Protein AF-A0A4V3LUD6-F1 (afdb_monomer)

Foldseek 3Di:
DVLVVAQEDEDADEAEDPVVPPVVSVCCVVVVVVVLVVVQVVQVVVCVVVVDPHRRYYDHPHYDHADPCVVVLVVCVVPDPDDPDDDHRDDD

Secondary structure (DSSP, 8-state):
-GGGS-SEEEEEEEE--TT--HHHHHHHHHHHHHHHHHHHHHHHHHHHHHT-----EEEEEEEEE--SSHHHHHHHHHH----SS---S---

Sequence (92 aa):
ATYEQVDYISLHMYFENYEKNTAEYLALPAKLDRYIGTVAGIIDYVKAKTRSKRNVKISFDEWNVWYHQRKQDAERMRSWDWPEAPRLLEDI

Solvent-accessible surface area (backbone atoms only — not comparable to full-atom values): 5929 Å² total; per-residue (Å²): 115,73,78,81,77,51,60,62,44,82,42,75,55,73,43,66,61,91,83,70,47,63,73,61,50,73,47,46,62,64,55,49,52,54,49,54,52,52,54,51,53,50,51,53,52,51,31,62,74,69,67,53,88,71,76,67,43,79,37,79,81,45,71,48,76,64,57,88,45,58,68,61,50,55,52,48,69,74,71,54,89,72,67,88,87,66,95,67,94,72,73,129

Nearest PDB structures (foldseek):
  2c7f-assembly4_D  TM=9.201E-01  e=3.065E-07  Acetivibrio thermocellus
  2c7f-assembly3_C  TM=9.192E-01  e=3.751E-07  Acetivibrio thermocellus
  2c7f-assembly5_E  TM=9.194E-01  e=4.589E-07  Acetivibrio thermocellus
  6sxv-assembly2_B  TM=9.051E-01  e=5.250E-07  Geobacillus stearothermophilus
  2c8n-assembly4_D  TM=9.142E-01  e=1.100E-06  Acetivibrio thermocellus

Mean predicted aligned error: 5.78 Å

Structure (mmCIF, N/CA/C/O backbone):
data_AF-A0A4V3LUD6-F1
#
_entry.id   AF-A0A4V3LUD6-F1
#
loop_
_atom_site.group_PDB
_atom_site.id
_atom_site.type_symbol
_atom_site.label_atom_id
_atom_site.label_alt_id
_atom_site.label_comp_id
_atom_site.label_asym_id
_atom_site.label_entity_id
_atom_site.label_seq_id
_atom_site.pdbx_PDB_ins_code
_atom_site.Cartn_x
_atom_site.Cartn_y
_atom_site.Cartn_z
_atom_site.occupancy
_atom_site.B_iso_or_equiv
_atom_site.auth_seq_id
_atom_site.auth_comp_id
_atom_site.auth_asym_id
_atom_site.auth_atom_id
_atom_site.pdbx_PDB_model_num
ATOM 1 N N . ALA A 1 1 ? -21.549 -7.131 10.805 1.00 72.44 1 ALA A N 1
ATOM 2 C CA . ALA A 1 1 ? -20.898 -6.167 9.893 1.00 72.44 1 ALA A CA 1
ATOM 3 C C . ALA A 1 1 ? -19.477 -6.649 9.620 1.00 72.44 1 ALA A C 1
ATOM 5 O O . ALA A 1 1 ? -18.834 -7.082 10.567 1.00 72.44 1 ALA A O 1
ATOM 6 N N . THR A 1 2 ? -19.003 -6.602 8.370 1.00 87.06 2 THR A N 1
ATOM 7 C CA . THR A 1 2 ? -17.724 -7.198 7.917 1.00 87.06 2 THR A CA 1
ATOM 8 C C . THR A 1 2 ? -16.504 -6.761 8.735 1.00 87.06 2 THR A C 1
ATOM 10 O O . THR A 1 2 ? -15.649 -7.585 9.024 1.00 87.06 2 THR A O 1
ATOM 13 N N . TYR A 1 3 ? -16.459 -5.501 9.186 1.00 91.75 3 TYR A N 1
ATOM 14 C CA . TYR A 1 3 ? -15.359 -4.958 10.001 1.00 91.75 3 TYR A CA 1
ATOM 15 C C . TYR A 1 3 ? -15.095 -5.756 11.294 1.00 91.75 3 TYR A C 1
ATOM 17 O O . TYR A 1 3 ? -13.965 -5.830 11.755 1.00 91.75 3 TYR A O 1
ATOM 25 N N . GLU A 1 4 ? -16.122 -6.391 11.870 1.00 94.25 4 GLU A N 1
ATOM 26 C CA . GLU A 1 4 ? -15.985 -7.194 13.096 1.00 94.25 4 GLU A CA 1
ATOM 27 C C . GLU A 1 4 ? -15.472 -8.618 12.847 1.00 94.25 4 GLU A C 1
ATOM 29 O O . GLU A 1 4 ? -15.213 -9.348 13.802 1.00 94.25 4 GLU A O 1
ATOM 34 N N . GLN A 1 5 ? -15.368 -9.033 11.584 1.00 95.81 5 GLN A N 1
ATOM 35 C CA . GLN A 1 5 ? -15.054 -10.406 11.180 1.00 95.81 5 GLN A CA 1
ATOM 36 C C . GLN A 1 5 ? -13.657 -10.548 10.570 1.00 95.81 5 GLN A C 1
ATOM 38 O O . GLN A 1 5 ? -13.258 -11.660 10.241 1.00 95.81 5 GLN A O 1
ATOM 43 N N . VAL A 1 6 ? -12.924 -9.445 10.408 1.00 95.94 6 VAL A N 1
ATOM 44 C CA . VAL A 1 6 ? -11.614 -9.420 9.749 1.00 95.94 6 VAL A CA 1
ATOM 45 C C . VAL A 1 6 ? -10.583 -8.709 10.618 1.00 95.94 6 VAL A C 1
ATOM 47 O O . VAL A 1 6 ? -10.924 -7.848 11.429 1.00 95.94 6 VAL A O 1
ATOM 50 N N . ASP A 1 7 ? -9.315 -9.056 10.419 1.00 96.56 7 ASP A N 1
ATOM 51 C CA . ASP A 1 7 ? -8.176 -8.444 11.114 1.00 96.56 7 ASP A CA 1
ATOM 52 C C . ASP A 1 7 ? -7.308 -7.591 10.183 1.00 96.56 7 ASP A C 1
ATOM 54 O O . ASP A 1 7 ? -6.661 -6.641 10.632 1.00 96.56 7 ASP A O 1
ATOM 58 N N . TYR A 1 8 ? -7.334 -7.891 8.881 1.00 97.31 8 TYR A N 1
ATOM 59 C CA . TYR A 1 8 ? -6.496 -7.250 7.875 1.00 97.31 8 TYR A CA 1
ATOM 60 C C . TYR A 1 8 ? -7.273 -6.939 6.594 1.00 97.31 8 TYR A C 1
ATOM 62 O O . TYR A 1 8 ? -8.226 -7.635 6.245 1.00 97.31 8 TYR A O 1
ATOM 70 N N . ILE A 1 9 ? -6.826 -5.904 5.888 1.00 96.12 9 ILE A N 1
ATOM 71 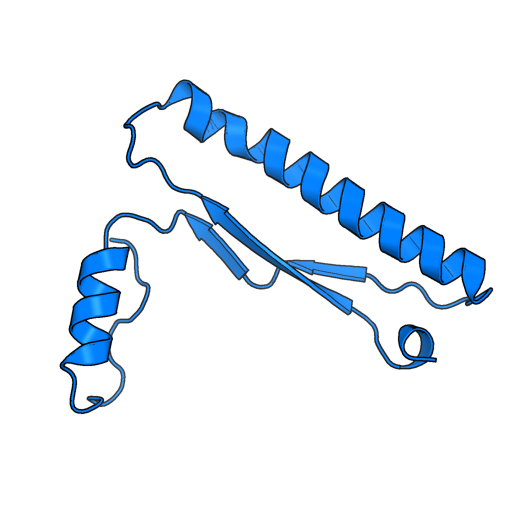C CA . ILE A 1 9 ? -7.184 -5.600 4.501 1.00 96.12 9 ILE A CA 1
ATOM 72 C C . ILE A 1 9 ? -5.921 -5.751 3.659 1.00 96.12 9 ILE A C 1
ATOM 74 O O . ILE A 1 9 ? -4.890 -5.185 4.026 1.00 96.12 9 ILE A O 1
ATOM 78 N N . SER A 1 10 ? -5.997 -6.498 2.557 1.00 97.00 10 SER A N 1
ATOM 79 C CA . SER A 1 10 ? -4.869 -6.642 1.640 1.00 97.00 10 SER A CA 1
ATOM 80 C C . SER A 1 10 ? -4.653 -5.374 0.809 1.00 97.00 10 SER A C 1
ATOM 82 O O . SER A 1 10 ? -5.594 -4.645 0.476 1.00 97.00 10 SER A O 1
ATOM 84 N N . LEU A 1 11 ? -3.396 -5.090 0.493 1.00 96.62 11 LEU A N 1
ATOM 85 C CA . LEU A 1 11 ? -2.965 -4.004 -0.379 1.00 96.62 11 LEU A CA 1
ATOM 86 C C . LEU A 1 11 ? -2.010 -4.599 -1.406 1.00 96.62 11 LEU A C 1
ATOM 88 O O . LEU A 1 11 ? -1.148 -5.388 -1.047 1.00 96.62 11 LEU A O 1
ATOM 92 N N . HIS A 1 12 ? -2.215 -4.289 -2.682 1.00 95.50 12 HIS A N 1
ATOM 93 C CA . HIS A 1 12 ? -1.451 -4.881 -3.776 1.00 95.50 12 HIS A CA 1
ATOM 94 C C . HIS A 1 12 ? -0.942 -3.749 -4.675 1.00 95.50 12 HIS A C 1
ATOM 96 O O . HIS A 1 12 ? -1.733 -2.914 -5.124 1.00 95.50 12 HIS A O 1
ATOM 102 N N . MET A 1 13 ? 0.365 -3.678 -4.932 1.00 92.12 13 MET A N 1
ATOM 103 C CA . MET A 1 13 ? 0.940 -2.644 -5.799 1.00 92.12 13 MET A CA 1
ATOM 104 C C . MET A 1 13 ? 2.249 -3.104 -6.439 1.00 92.12 13 MET A C 1
ATOM 106 O O . MET A 1 13 ? 3.190 -3.487 -5.750 1.00 92.12 13 MET A O 1
ATOM 110 N N . TYR A 1 14 ? 2.326 -2.974 -7.763 1.00 90.69 14 TYR A N 1
ATOM 111 C CA . TYR A 1 14 ? 3.521 -3.279 -8.544 1.00 90.69 14 TYR A CA 1
ATOM 112 C C . TYR A 1 14 ? 4.086 -2.023 -9.207 1.00 90.69 14 TYR A C 1
ATOM 114 O O . TYR A 1 14 ? 3.337 -1.124 -9.599 1.00 90.69 14 TYR A O 1
ATOM 122 N N . PHE A 1 15 ? 5.409 -1.974 -9.332 1.00 90.94 15 PHE A N 1
ATOM 123 C CA . PHE A 1 15 ? 6.139 -0.886 -9.977 1.00 90.94 15 PHE A CA 1
ATOM 124 C C . PHE A 1 15 ? 6.664 -1.323 -11.348 1.00 90.94 15 PHE A C 1
ATOM 126 O O . PHE A 1 15 ? 7.128 -2.452 -11.515 1.00 90.94 15 PHE A O 1
ATOM 133 N N . GLU A 1 16 ? 6.622 -0.416 -12.323 1.00 91.00 16 GLU A N 1
ATOM 134 C CA . GLU A 1 16 ? 7.060 -0.664 -13.699 1.00 91.00 16 GLU A CA 1
ATOM 135 C C . GLU A 1 16 ? 7.791 0.551 -14.283 1.00 91.00 16 GLU A C 1
ATOM 137 O O . GLU A 1 16 ? 7.555 1.683 -13.861 1.00 91.00 16 GLU A O 1
ATOM 142 N N . ASN A 1 17 ? 8.692 0.318 -15.245 1.00 92.56 17 ASN A N 1
ATOM 143 C CA . ASN A 1 17 ? 9.458 1.376 -15.917 1.00 92.56 17 ASN A CA 1
ATOM 144 C C . ASN A 1 17 ? 9.601 1.130 -17.430 1.00 92.56 17 ASN A C 1
ATOM 146 O O . ASN A 1 17 ? 10.703 1.143 -17.985 1.00 92.56 17 A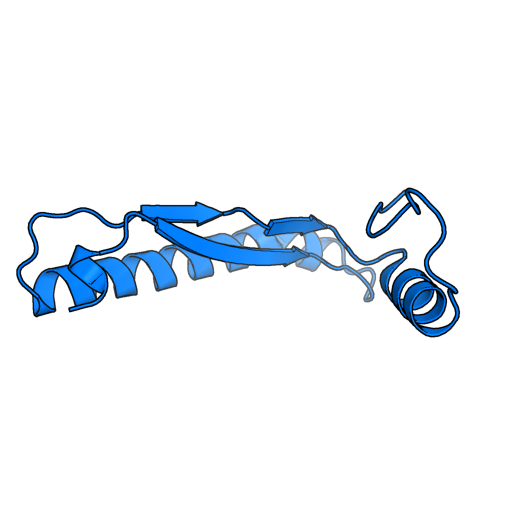SN A O 1
ATOM 150 N N . TYR A 1 18 ? 8.486 0.888 -18.125 1.00 87.19 18 TYR A N 1
ATOM 151 C CA . TYR A 1 18 ? 8.497 0.705 -19.584 1.00 87.19 18 TYR A CA 1
ATOM 152 C C . TYR A 1 18 ? 8.980 1.950 -20.344 1.00 87.19 18 TYR A C 1
ATOM 154 O O . TYR A 1 18 ? 9.586 1.827 -21.408 1.00 87.19 18 TYR A O 1
ATOM 162 N N . GLU A 1 19 ? 8.755 3.135 -19.776 1.00 90.31 19 GLU A N 1
ATOM 163 C CA . GLU A 1 19 ? 9.125 4.429 -20.360 1.00 90.31 19 GLU A CA 1
ATOM 164 C C . GLU A 1 19 ? 10.614 4.769 -20.197 1.00 90.31 19 GLU A C 1
ATOM 166 O O . GLU A 1 19 ? 11.097 5.730 -20.793 1.00 90.31 19 GLU A O 1
ATOM 171 N N . LYS A 1 20 ? 11.363 3.970 -19.420 1.00 90.38 20 LYS A N 1
ATOM 172 C CA . LYS A 1 20 ? 12.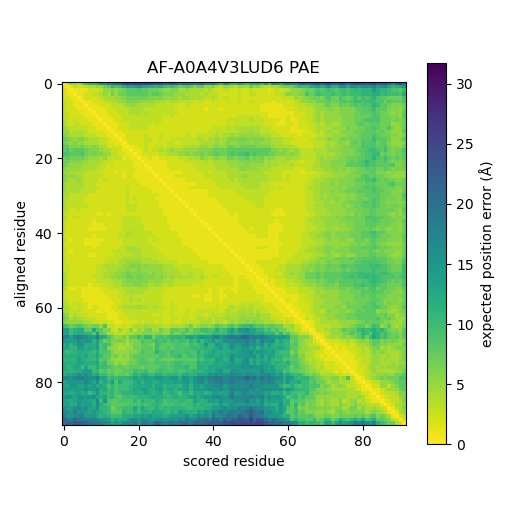784 4.195 -19.097 1.00 90.38 20 LYS A CA 1
ATOM 173 C C . LYS A 1 20 ? 13.039 5.567 -18.455 1.00 90.38 20 LYS A C 1
ATOM 175 O O . LYS A 1 20 ? 14.110 6.150 -18.620 1.00 90.38 20 LYS A O 1
ATOM 180 N N . ASN A 1 21 ? 12.072 6.058 -17.682 1.00 95.25 21 ASN A N 1
ATOM 181 C CA . ASN A 1 21 ? 12.162 7.307 -16.939 1.00 95.25 21 ASN A CA 1
ATOM 182 C C . ASN A 1 21 ? 12.574 7.030 -15.487 1.00 95.25 21 ASN A C 1
ATOM 184 O O . ASN A 1 21 ? 11.746 6.840 -14.598 1.00 95.25 21 ASN A O 1
ATOM 188 N N . THR A 1 22 ? 13.883 7.010 -15.234 1.00 94.75 22 THR A N 1
ATOM 189 C CA . THR A 1 22 ? 14.435 6.698 -13.906 1.00 94.75 22 THR A CA 1
ATOM 190 C C . THR A 1 22 ? 13.972 7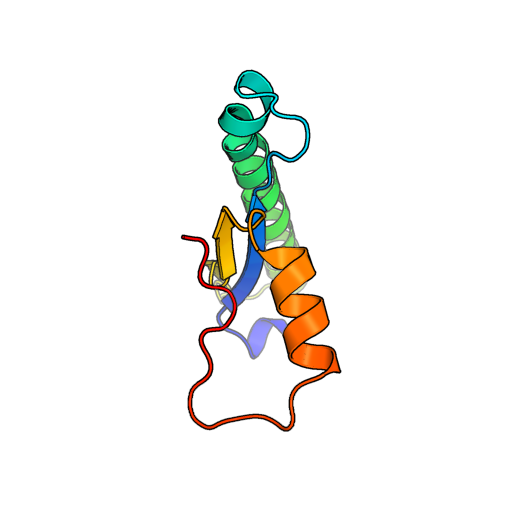.669 -12.820 1.00 94.75 22 THR A C 1
ATOM 192 O O . THR A 1 22 ? 13.732 7.244 -11.693 1.00 94.75 22 THR A O 1
ATOM 195 N N . ALA A 1 23 ? 13.830 8.960 -13.136 1.00 96.50 23 ALA A N 1
ATOM 196 C CA . ALA A 1 23 ? 13.434 9.961 -12.147 1.00 96.50 23 ALA A CA 1
ATOM 197 C C . ALA A 1 23 ? 12.006 9.716 -11.642 1.00 96.50 23 ALA A C 1
ATOM 199 O O . ALA A 1 23 ? 11.756 9.752 -10.439 1.00 96.50 23 ALA A O 1
ATOM 200 N N . GLU A 1 24 ? 11.084 9.414 -12.554 1.00 94.44 24 GLU A N 1
ATOM 201 C CA . GLU A 1 24 ? 9.704 9.083 -12.203 1.00 94.44 24 GLU A CA 1
ATOM 202 C C . GLU A 1 24 ? 9.598 7.726 -11.509 1.00 94.44 24 GLU A C 1
ATOM 204 O O . GLU A 1 24 ? 8.932 7.611 -10.480 1.00 94.44 24 GLU A O 1
ATOM 209 N N . TYR A 1 25 ? 10.312 6.718 -12.011 1.00 93.94 25 TYR A N 1
ATOM 210 C CA . TYR A 1 25 ? 10.337 5.388 -11.411 1.00 93.94 25 TYR A CA 1
ATOM 211 C C . TYR A 1 25 ? 10.789 5.423 -9.943 1.00 93.94 25 TYR A C 1
ATOM 213 O O . TYR A 1 25 ? 10.139 4.846 -9.071 1.00 93.94 25 TYR A O 1
ATOM 221 N N . LEU A 1 26 ? 11.849 6.178 -9.640 1.00 94.94 26 LEU A N 1
ATOM 222 C CA . LEU A 1 26 ? 12.333 6.359 -8.269 1.00 94.94 26 LEU A CA 1
ATOM 223 C C . LEU A 1 26 ? 11.413 7.242 -7.407 1.00 94.94 26 LEU A C 1
ATOM 225 O O . LEU A 1 26 ? 11.541 7.231 -6.184 1.00 94.94 26 LEU A O 1
ATOM 229 N N . ALA A 1 27 ? 10.467 7.971 -8.009 1.00 96.12 27 ALA A N 1
ATOM 230 C CA . ALA A 1 27 ? 9.448 8.744 -7.298 1.00 96.12 27 ALA A CA 1
ATOM 231 C C . ALA A 1 27 ? 8.182 7.928 -6.959 1.00 96.12 27 ALA A C 1
ATOM 233 O O . ALA A 1 27 ? 7.358 8.377 -6.155 1.00 96.12 27 ALA A O 1
ATOM 234 N N . LEU A 1 28 ? 8.020 6.717 -7.509 1.00 94.38 28 LEU A N 1
ATOM 235 C CA . LEU A 1 28 ? 6.867 5.848 -7.245 1.00 94.38 28 LEU A CA 1
ATOM 236 C C . LEU A 1 28 ? 6.629 5.499 -5.758 1.00 94.38 28 LEU A C 1
ATOM 238 O O . LEU A 1 28 ? 5.457 5.368 -5.387 1.00 94.38 28 LEU A O 1
ATOM 242 N N . PRO A 1 29 ? 7.636 5.423 -4.864 1.00 94.44 29 PRO A N 1
ATOM 243 C CA . PRO A 1 29 ? 7.389 5.262 -3.430 1.00 94.44 29 PRO A CA 1
ATOM 244 C C . PRO A 1 29 ? 6.498 6.359 -2.826 1.00 94.44 29 PRO A C 1
ATOM 246 O O . PRO A 1 29 ? 5.685 6.074 -1.952 1.00 94.44 29 PRO A O 1
ATOM 249 N N . ALA A 1 30 ? 6.549 7.595 -3.338 1.00 97.00 30 ALA A N 1
ATOM 250 C CA . ALA A 1 30 ? 5.654 8.664 -2.883 1.00 97.00 30 ALA A CA 1
ATOM 251 C C . ALA A 1 30 ? 4.186 8.416 -3.282 1.00 97.00 30 ALA A C 1
ATOM 253 O O . ALA A 1 30 ? 3.261 8.897 -2.627 1.00 97.00 30 ALA A O 1
ATOM 254 N N . LYS A 1 31 ? 3.946 7.668 -4.367 1.00 95.50 31 LYS A N 1
ATOM 255 C CA . LYS A 1 31 ? 2.604 7.208 -4.753 1.00 95.50 31 LYS A CA 1
ATOM 256 C C . LYS A 1 31 ? 2.125 6.090 -3.824 1.00 95.50 31 LYS A C 1
ATOM 258 O O . LYS A 1 31 ? 0.962 6.118 -3.429 1.00 95.50 31 LYS A O 1
ATOM 263 N N . LEU A 1 32 ? 3.009 5.157 -3.460 1.00 95.44 32 LEU A N 1
ATOM 264 C CA . LEU A 1 32 ? 2.712 4.097 -2.492 1.00 95.44 32 LEU A CA 1
ATOM 265 C C . LEU A 1 32 ? 2.343 4.672 -1.115 1.00 95.44 32 LEU A C 1
ATOM 267 O O . LEU A 1 32 ? 1.339 4.263 -0.543 1.00 95.44 32 LEU A O 1
ATOM 271 N N . ASP A 1 33 ? 3.093 5.657 -0.617 1.00 97.19 33 ASP A N 1
ATOM 272 C CA . ASP A 1 33 ? 2.809 6.324 0.663 1.00 97.19 33 ASP A CA 1
ATOM 273 C C . ASP A 1 33 ? 1.388 6.917 0.704 1.00 97.19 33 ASP A C 1
ATOM 275 O O . ASP A 1 33 ? 0.586 6.600 1.587 1.00 97.19 33 ASP A O 1
ATOM 279 N N . ARG A 1 34 ? 1.010 7.672 -0.338 1.00 97.69 34 ARG A N 1
ATOM 280 C CA . ARG A 1 34 ? -0.358 8.201 -0.483 1.00 97.69 34 ARG A CA 1
ATOM 281 C C . ARG A 1 34 ? -1.413 7.098 -0.557 1.00 97.69 34 ARG A C 1
ATOM 283 O O . ARG A 1 34 ? -2.526 7.284 -0.062 1.00 97.69 34 ARG A O 1
ATOM 290 N N . TYR A 1 35 ? -1.092 5.966 -1.177 1.00 96.62 35 TYR A N 1
ATOM 291 C CA . TYR A 1 35 ? -2.014 4.842 -1.292 1.00 96.62 35 TYR A CA 1
ATOM 292 C C . TYR A 1 35 ? -2.260 4.173 0.067 1.00 96.62 35 TYR A C 1
ATOM 294 O O . TYR A 1 35 ? -3.418 4.025 0.464 1.00 96.62 35 TYR A O 1
ATOM 302 N N . ILE A 1 36 ? -1.198 3.883 0.825 1.00 97.56 36 ILE A N 1
ATOM 303 C CA . ILE A 1 36 ? -1.288 3.361 2.197 1.00 97.56 36 ILE A CA 1
ATOM 304 C C . ILE A 1 36 ? -2.091 4.324 3.079 1.00 97.56 36 ILE A C 1
ATOM 306 O O . ILE A 1 36 ? -3.021 3.895 3.762 1.00 97.56 36 ILE A O 1
ATOM 310 N N . GLY A 1 37 ? -1.793 5.628 3.018 1.00 98.31 37 GLY A N 1
ATOM 311 C CA . GLY A 1 37 ? -2.519 6.649 3.778 1.00 98.31 37 GLY A CA 1
ATOM 312 C C . GLY A 1 37 ? -4.013 6.702 3.440 1.00 98.31 37 GLY A C 1
ATOM 313 O O . GLY A 1 37 ? -4.853 6.815 4.332 1.00 98.31 37 GLY A O 1
ATOM 314 N N . THR A 1 38 ? -4.362 6.544 2.162 1.00 98.06 38 THR A N 1
ATOM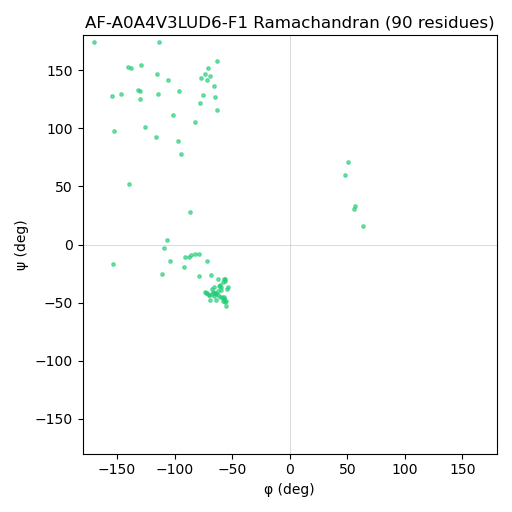 315 C CA . THR A 1 38 ? -5.762 6.497 1.711 1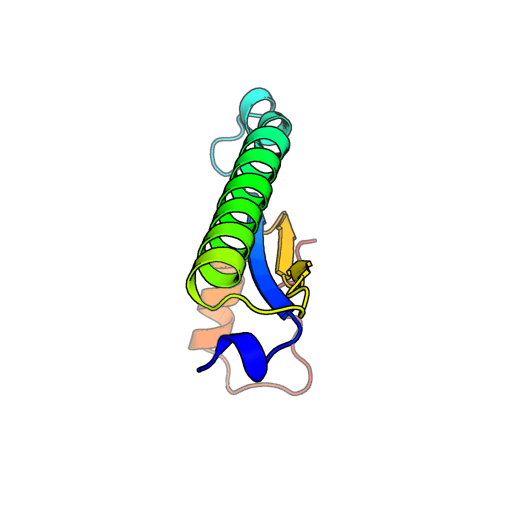.00 98.06 38 THR A CA 1
ATOM 316 C C . THR A 1 38 ? -6.502 5.289 2.290 1.00 98.06 38 THR A C 1
ATOM 318 O O . THR A 1 38 ? -7.595 5.437 2.838 1.00 98.06 38 THR A O 1
ATOM 321 N N . VAL A 1 39 ? -5.907 4.095 2.209 1.00 97.75 39 VAL A N 1
ATOM 322 C CA . VAL A 1 39 ? -6.510 2.859 2.739 1.00 97.75 39 VAL A CA 1
ATOM 323 C C . VAL A 1 39 ? -6.635 2.922 4.263 1.00 97.75 39 VAL A C 1
ATOM 325 O O . VAL A 1 39 ? -7.691 2.584 4.801 1.00 97.75 39 VAL A O 1
ATOM 328 N N . ALA A 1 40 ? -5.612 3.426 4.957 1.00 98.19 40 ALA A N 1
ATOM 329 C CA . ALA A 1 40 ? -5.651 3.641 6.401 1.00 98.19 40 ALA A CA 1
ATOM 330 C C . ALA A 1 40 ? -6.792 4.594 6.805 1.00 98.19 40 ALA A C 1
ATOM 332 O O . ALA A 1 40 ? -7.576 4.273 7.698 1.00 98.19 40 ALA A O 1
ATOM 333 N N . GLY A 1 41 ? -6.970 5.708 6.086 1.00 98.25 41 GLY A N 1
ATOM 334 C CA . GLY A 1 41 ? -8.071 6.642 6.335 1.00 98.25 41 GLY A CA 1
ATOM 335 C C . GLY A 1 41 ? -9.459 6.017 6.145 1.00 98.25 41 GLY A C 1
ATOM 336 O O . GLY A 1 41 ? -10.383 6.307 6.907 1.00 98.25 41 GLY A O 1
ATOM 337 N N . ILE A 1 42 ? -9.617 5.111 5.174 1.00 97.25 42 ILE A N 1
ATOM 338 C CA . ILE A 1 42 ? -10.869 4.360 4.980 1.00 97.25 42 ILE A CA 1
ATOM 339 C C . ILE A 1 42 ? -11.114 3.398 6.149 1.00 97.25 42 ILE A C 1
ATOM 341 O O . ILE A 1 42 ? -12.242 3.316 6.642 1.00 97.25 42 ILE A O 1
ATOM 345 N N . ILE A 1 43 ? -10.079 2.695 6.618 1.00 97.69 43 ILE A N 1
ATOM 346 C CA . ILE A 1 43 ? -10.170 1.815 7.792 1.00 97.69 43 ILE A CA 1
ATOM 347 C C . ILE A 1 43 ? -10.648 2.607 9.014 1.00 97.69 43 ILE A C 1
ATOM 349 O O . ILE A 1 43 ? -11.585 2.174 9.692 1.00 97.69 43 ILE A O 1
ATOM 353 N N . ASP A 1 44 ? -10.060 3.778 9.260 1.00 97.81 44 ASP A N 1
ATOM 354 C CA . ASP A 1 44 ? -10.428 4.652 10.376 1.00 97.81 44 ASP A CA 1
ATOM 355 C C . ASP A 1 44 ? -11.857 5.187 10.246 1.00 97.81 44 ASP A C 1
ATOM 357 O O . ASP A 1 44 ? -12.623 5.175 11.216 1.00 97.81 44 ASP A O 1
ATOM 361 N N . TYR A 1 45 ? -12.262 5.587 9.038 1.00 97.75 45 TYR A N 1
ATOM 362 C CA . TYR A 1 45 ? -13.634 6.005 8.760 1.00 97.75 45 TYR A CA 1
ATOM 363 C C . TYR A 1 45 ? -14.645 4.898 9.095 1.00 97.75 45 TYR A C 1
ATOM 365 O O . TYR A 1 45 ? -15.635 5.146 9.792 1.00 97.75 45 TYR A O 1
ATOM 373 N N . VAL A 1 46 ? -14.404 3.666 8.632 1.00 97.00 46 VAL A N 1
ATOM 374 C CA . VAL A 1 46 ? -15.315 2.541 8.889 1.00 97.00 46 VAL A CA 1
ATOM 375 C C . VAL A 1 46 ? -15.334 2.194 10.374 1.00 97.00 46 VAL A C 1
ATOM 377 O O . VAL A 1 46 ? -16.420 2.000 10.920 1.00 97.00 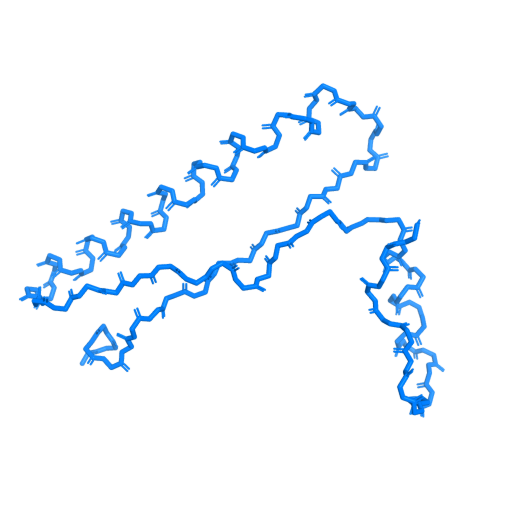46 VAL A O 1
ATOM 380 N N . LYS A 1 47 ? -14.177 2.198 11.047 1.00 96.88 47 LYS A N 1
ATOM 381 C CA . LYS A 1 47 ? -14.074 1.999 12.498 1.00 96.88 47 LYS A CA 1
ATOM 382 C C . LYS A 1 47 ? -14.938 2.991 13.275 1.00 96.88 47 LYS A C 1
ATOM 384 O O . LYS A 1 47 ? -15.701 2.595 14.156 1.00 96.88 47 LYS A O 1
ATOM 389 N N . ALA A 1 48 ? -14.841 4.278 12.936 1.00 97.38 48 ALA A N 1
ATOM 390 C CA . ALA A 1 48 ? -15.624 5.334 13.571 1.00 97.38 48 ALA A CA 1
ATOM 391 C C . ALA A 1 48 ? -17.126 5.159 13.299 1.00 97.38 48 ALA A C 1
ATOM 393 O O . ALA A 1 48 ? -17.944 5.260 14.216 1.00 97.38 48 ALA A O 1
ATOM 394 N N . LYS A 1 49 ? -17.491 4.822 12.055 1.00 96.31 49 LYS A N 1
ATOM 395 C CA . LYS A 1 49 ? -18.880 4.581 11.641 1.00 96.31 49 LYS A CA 1
ATOM 396 C C . LYS A 1 49 ? -19.518 3.398 12.372 1.00 96.31 49 LYS A C 1
ATOM 398 O O . LYS A 1 49 ? -20.688 3.477 12.741 1.00 96.31 49 LYS A O 1
ATOM 403 N N . THR A 1 50 ? -18.775 2.313 12.588 1.00 95.56 50 THR A N 1
ATOM 404 C CA . THR A 1 50 ? -19.261 1.122 13.307 1.00 95.56 50 THR A CA 1
ATOM 405 C C . THR A 1 50 ? -19.099 1.223 14.821 1.00 95.56 50 THR A C 1
ATOM 407 O O . THR A 1 50 ? -19.647 0.387 15.536 1.00 95.56 50 THR A O 1
ATOM 410 N N . ARG A 1 51 ? -18.384 2.245 15.320 1.00 96.00 51 ARG A N 1
ATOM 411 C CA . ARG A 1 51 ? -17.995 2.403 16.734 1.00 96.00 51 ARG A CA 1
ATOM 412 C C . ARG A 1 51 ? -17.218 1.192 17.261 1.00 96.00 51 ARG A C 1
ATOM 414 O O . ARG A 1 51 ? -17.302 0.858 18.445 1.00 96.00 51 ARG A O 1
ATOM 421 N N . SER A 1 52 ? -16.480 0.525 16.376 1.00 96.19 52 SER A N 1
ATOM 422 C CA . SER A 1 52 ? -15.716 -0.664 16.729 1.00 96.19 52 SER A CA 1
ATOM 423 C C . SER A 1 52 ? -14.537 -0.317 17.633 1.00 96.19 52 SER A C 1
ATOM 425 O O . SER A 1 52 ? -13.883 0.717 17.478 1.00 96.19 52 SER A O 1
ATOM 427 N N . LYS A 1 53 ? -14.224 -1.229 18.557 1.00 95.50 53 LYS A N 1
ATOM 428 C CA . LYS A 1 53 ? -12.975 -1.203 19.331 1.00 95.50 53 LYS A CA 1
ATOM 429 C C . LYS A 1 53 ? -11.854 -1.996 18.651 1.00 95.50 53 LYS A C 1
ATOM 431 O O . LYS A 1 53 ? -10.710 -1.898 19.092 1.00 95.50 53 LYS A O 1
ATOM 436 N N . ARG A 1 54 ? -12.161 -2.776 17.603 1.00 95.69 54 ARG A N 1
ATOM 437 C CA . ARG A 1 54 ? -11.155 -3.522 16.837 1.00 95.69 54 ARG A CA 1
ATOM 438 C C . ARG A 1 54 ? -10.310 -2.562 16.002 1.00 95.69 54 ARG A C 1
ATOM 440 O O . ARG A 1 54 ? -10.762 -1.489 15.608 1.00 95.69 54 ARG A O 1
ATOM 447 N N . ASN A 1 55 ? -9.072 -2.970 15.751 1.00 95.94 55 ASN A N 1
ATOM 448 C CA . ASN A 1 55 ? -8.136 -2.265 14.885 1.00 95.94 55 ASN A CA 1
ATOM 449 C C . ASN A 1 55 ? -7.816 -3.170 13.699 1.00 95.94 55 ASN A C 1
ATOM 451 O O . ASN A 1 55 ? -6.908 -3.995 13.794 1.00 95.94 55 ASN A O 1
ATOM 455 N N . VAL A 1 56 ? -8.573 -3.025 12.612 1.00 97.25 56 VAL A N 1
ATOM 456 C CA . VAL A 1 56 ? -8.221 -3.658 11.336 1.00 97.25 56 VAL A CA 1
ATOM 457 C C . VAL A 1 56 ? -6.927 -3.020 10.822 1.00 97.25 56 VAL A C 1
ATOM 459 O O . VAL A 1 56 ? -6.764 -1.804 10.911 1.00 97.25 56 VAL A O 1
ATOM 462 N N . LYS A 1 57 ? -5.989 -3.830 10.331 1.00 97.31 57 LYS A N 1
ATOM 463 C CA . LYS A 1 57 ? -4.678 -3.381 9.833 1.00 97.31 57 LYS A CA 1
ATOM 464 C C . LYS A 1 57 ? -4.548 -3.609 8.328 1.00 97.31 57 LYS A C 1
ATOM 466 O O . LYS A 1 57 ? -5.415 -4.209 7.703 1.00 97.31 57 LYS A O 1
ATOM 471 N N . ILE A 1 58 ? -3.451 -3.138 7.746 1.00 97.88 58 ILE A N 1
ATOM 472 C CA . ILE A 1 58 ? -3.114 -3.395 6.344 1.00 97.88 58 ILE A CA 1
ATOM 473 C C . ILE A 1 58 ? -2.149 -4.585 6.275 1.00 97.88 58 ILE A C 1
ATOM 475 O O . ILE A 1 58 ? -1.174 -4.633 7.025 1.00 97.88 58 ILE A O 1
ATOM 479 N N . SER A 1 59 ? -2.440 -5.530 5.385 1.00 97.88 59 SER A N 1
ATOM 480 C CA . SER A 1 59 ? -1.531 -6.576 4.912 1.00 97.88 59 SER A CA 1
ATOM 481 C C . SER A 1 59 ? -1.021 -6.146 3.540 1.00 97.88 59 SER A C 1
ATOM 483 O O . SER A 1 59 ? -1.810 -6.062 2.607 1.00 97.88 59 SER A O 1
ATOM 485 N N . PHE A 1 60 ? 0.261 -5.803 3.411 1.00 95.75 60 PHE A N 1
ATOM 486 C CA . PHE A 1 60 ? 0.854 -5.533 2.098 1.00 95.75 60 PHE A CA 1
ATOM 487 C C . PHE A 1 60 ? 1.508 -6.817 1.584 1.00 95.75 60 PHE A C 1
ATOM 489 O O . PHE A 1 60 ? 2.711 -7.019 1.738 1.00 95.75 60 PHE A O 1
ATOM 496 N N . ASP A 1 61 ? 0.682 -7.727 1.082 1.00 94.88 61 ASP A N 1
ATOM 497 C CA . ASP A 1 61 ? 1.047 -9.107 0.749 1.00 94.88 61 ASP A CA 1
ATOM 498 C C . ASP A 1 61 ? 1.494 -9.289 -0.706 1.00 94.88 61 ASP A C 1
ATOM 500 O O . ASP A 1 61 ? 2.228 -10.232 -0.995 1.00 94.88 61 ASP A O 1
ATOM 504 N N . GLU A 1 62 ? 1.158 -8.354 -1.595 1.00 92.31 62 GLU A N 1
ATOM 505 C CA . GLU A 1 62 ? 1.651 -8.334 -2.973 1.00 92.31 62 GLU A CA 1
ATOM 506 C C . GLU A 1 62 ? 2.315 -6.999 -3.315 1.00 92.31 62 GLU A C 1
ATOM 508 O O . GLU A 1 62 ? 1.662 -5.995 -3.621 1.00 92.31 62 GLU A O 1
ATOM 513 N N . TRP A 1 63 ? 3.647 -6.992 -3.297 1.00 92.50 63 TRP A N 1
ATOM 514 C CA . TRP A 1 63 ? 4.433 -5.832 -3.695 1.00 92.50 63 TRP A CA 1
ATOM 515 C C . TRP A 1 63 ? 5.740 -6.246 -4.351 1.00 92.50 63 TRP A C 1
ATOM 517 O O . TRP A 1 63 ? 6.473 -7.071 -3.811 1.00 92.50 63 TRP A O 1
ATOM 527 N N . ASN A 1 64 ? 6.036 -5.681 -5.522 1.00 89.12 64 ASN A N 1
ATOM 528 C CA . ASN A 1 64 ? 7.365 -5.765 -6.126 1.00 89.12 64 ASN A CA 1
ATOM 529 C C . ASN A 1 64 ? 7.500 -4.825 -7.331 1.00 89.12 64 ASN A C 1
ATOM 531 O O . ASN A 1 64 ? 6.537 -4.223 -7.806 1.00 89.12 64 ASN A O 1
ATOM 535 N N . VAL A 1 65 ? 8.706 -4.752 -7.876 1.00 88.44 65 VAL A N 1
ATOM 536 C CA . VAL A 1 65 ? 8.931 -4.382 -9.272 1.00 88.44 65 VAL A CA 1
ATOM 537 C C . VAL A 1 65 ? 8.549 -5.580 -10.133 1.00 88.44 65 VAL A C 1
ATOM 539 O O . VAL A 1 65 ? 8.996 -6.691 -9.860 1.00 88.44 65 VAL A O 1
ATOM 542 N N . TRP A 1 66 ? 7.708 -5.380 -11.144 1.00 82.25 66 TRP A N 1
ATOM 543 C CA . TRP A 1 66 ? 7.322 -6.470 -12.039 1.00 82.25 66 TRP A CA 1
ATOM 544 C C . TRP A 1 66 ? 6.954 -5.935 -13.418 1.00 82.25 66 TRP A C 1
ATOM 546 O O . TRP A 1 66 ? 5.831 -5.475 -13.642 1.00 82.25 66 TRP A O 1
ATOM 556 N N . TYR A 1 67 ? 7.908 -5.981 -14.354 1.00 79.62 67 TYR A N 1
ATOM 557 C CA . TYR A 1 67 ? 7.638 -5.512 -15.716 1.00 79.62 67 TYR A CA 1
ATOM 558 C C . TYR A 1 67 ? 8.486 -6.141 -16.830 1.00 79.62 67 TYR A C 1
ATOM 560 O O . TYR A 1 67 ? 8.061 -6.055 -17.988 1.00 79.62 67 TYR A O 1
ATOM 568 N N . HIS A 1 68 ? 9.618 -6.803 -16.548 1.00 76.00 68 HIS A N 1
ATOM 569 C CA . HIS A 1 68 ? 10.508 -7.277 -17.620 1.00 76.00 68 HIS A CA 1
ATOM 570 C C . HIS A 1 68 ? 9.925 -8.479 -18.371 1.00 76.00 68 HIS A C 1
ATOM 572 O O . HIS A 1 68 ? 9.967 -8.503 -19.602 1.00 76.00 68 HIS A O 1
ATOM 578 N N . GLN A 1 69 ? 9.315 -9.436 -17.664 1.00 76.38 69 GLN A N 1
ATOM 579 C CA . GLN A 1 69 ? 8.788 -10.666 -18.283 1.00 76.38 69 GLN A CA 1
ATOM 580 C C . GLN A 1 69 ? 7.260 -10.744 -18.397 1.00 76.38 69 GLN A C 1
ATOM 582 O O . GLN A 1 69 ? 6.728 -11.720 -18.920 1.00 76.38 69 GLN A O 1
ATOM 587 N N . ARG A 1 70 ? 6.523 -9.694 -18.012 1.00 75.44 70 ARG A N 1
ATOM 588 C CA . ARG A 1 70 ? 5.052 -9.739 -17.888 1.00 75.44 70 ARG A CA 1
ATOM 589 C C . ARG A 1 70 ? 4.310 -10.205 -19.151 1.00 75.44 70 ARG A C 1
ATOM 591 O O . ARG A 1 70 ? 3.327 -10.935 -19.055 1.00 75.44 70 ARG A O 1
ATOM 598 N N . LYS A 1 71 ? 4.772 -9.807 -20.345 1.00 78.56 71 LYS A N 1
ATOM 599 C CA . LYS A 1 71 ? 4.177 -10.258 -21.622 1.00 78.56 71 LYS A CA 1
ATOM 600 C C . LYS A 1 71 ? 4.499 -11.722 -21.930 1.00 78.56 71 LYS A C 1
ATOM 602 O O . LYS A 1 71 ? 3.614 -12.461 -22.341 1.00 78.56 71 LYS A O 1
ATOM 607 N N . GLN A 1 72 ? 5.739 -12.135 -21.680 1.00 79.62 72 GLN A N 1
ATOM 608 C CA . GLN A 1 72 ? 6.197 -13.508 -21.899 1.00 79.62 72 GLN A CA 1
ATOM 609 C C . GLN A 1 72 ? 5.518 -14.476 -20.925 1.00 79.62 72 GLN A C 1
ATOM 611 O O . GLN A 1 72 ? 5.145 -15.575 -21.320 1.00 79.62 72 GLN A O 1
ATOM 616 N N . ASP A 1 73 ? 5.304 -14.068 -19.672 1.00 80.31 73 ASP A N 1
ATOM 617 C CA . ASP A 1 73 ? 4.538 -14.835 -18.682 1.00 80.31 73 ASP A CA 1
ATOM 618 C C . ASP A 1 73 ? 3.082 -15.014 -19.120 1.00 80.31 73 ASP A C 1
ATOM 620 O O . ASP A 1 73 ? 2.540 -16.116 -19.051 1.00 80.31 73 ASP A O 1
ATOM 624 N N . ALA A 1 74 ? 2.457 -13.952 -19.639 1.00 82.75 74 ALA A N 1
ATOM 625 C CA . ALA A 1 74 ? 1.084 -14.011 -20.133 1.00 82.75 74 ALA A CA 1
ATOM 626 C C . ALA A 1 74 ? 0.932 -14.922 -21.365 1.00 82.75 74 ALA A C 1
ATOM 628 O O . ALA A 1 74 ? -0.090 -15.595 -21.506 1.00 82.75 74 ALA A O 1
ATOM 629 N N . GLU A 1 75 ? 1.920 -14.955 -22.261 1.00 84.88 75 GLU A N 1
ATOM 630 C CA . GLU A 1 75 ? 1.944 -15.871 -23.411 1.00 84.88 75 GLU A CA 1
ATOM 631 C C . GLU A 1 75 ? 2.179 -17.324 -22.980 1.00 84.88 75 GLU A C 1
ATOM 633 O O . GLU A 1 75 ? 1.464 -18.225 -23.429 1.00 84.88 75 GLU A O 1
ATOM 638 N N . ARG A 1 76 ? 3.123 -17.548 -22.059 1.00 83.00 76 ARG A N 1
ATOM 639 C CA . ARG A 1 76 ? 3.384 -18.850 -21.432 1.00 83.00 76 ARG A CA 1
ATOM 640 C C . ARG A 1 76 ? 2.119 -19.419 -20.789 1.00 83.00 76 ARG A C 1
ATOM 642 O O . ARG A 1 76 ? 1.682 -20.498 -21.168 1.00 83.00 76 ARG A O 1
ATOM 649 N N . MET A 1 77 ? 1.445 -18.653 -19.930 1.00 82.38 77 MET A N 1
ATOM 650 C CA . MET A 1 77 ? 0.196 -19.082 -19.281 1.00 82.38 77 MET A CA 1
ATOM 651 C C . MET A 1 77 ? -0.926 -19.453 -20.263 1.00 82.38 77 MET A C 1
ATOM 653 O O . MET A 1 77 ? -1.736 -20.321 -19.956 1.00 82.38 77 MET A O 1
ATOM 657 N N . ARG A 1 78 ? -1.003 -18.809 -21.436 1.00 85.38 78 ARG A N 1
ATOM 658 C CA . ARG A 1 78 ? -2.028 -19.120 -22.452 1.00 85.38 78 ARG A CA 1
ATOM 659 C C . ARG A 1 78 ? -1.716 -20.369 -23.270 1.00 85.38 78 ARG A C 1
ATOM 661 O O . ARG A 1 78 ? -2.635 -20.957 -23.829 1.00 85.38 78 ARG A O 1
ATOM 668 N N . SER A 1 79 ? -0.438 -20.706 -23.410 1.00 85.94 79 SER A N 1
ATOM 669 C CA . SER A 1 79 ? 0.041 -21.775 -24.294 1.00 85.94 79 SER A CA 1
ATOM 670 C C . SER A 1 79 ? 0.436 -23.048 -23.549 1.00 85.94 79 SER A C 1
ATOM 672 O O . SER A 1 79 ? 0.612 -24.090 -24.176 1.00 85.94 79 SER A O 1
ATOM 674 N N . TRP A 1 80 ? 0.588 -22.977 -22.228 1.00 85.75 80 TRP A N 1
ATOM 675 C CA . TRP A 1 80 ? 1.024 -24.096 -21.409 1.00 85.75 80 TRP A CA 1
ATOM 676 C C . TRP A 1 80 ? -0.068 -25.127 -21.149 1.00 85.75 80 TRP A C 1
ATOM 678 O O . TRP A 1 80 ? -1.207 -24.793 -20.841 1.00 85.75 80 TRP A O 1
ATOM 688 N N . ASP A 1 81 ? 0.360 -26.389 -21.131 1.00 87.56 81 ASP A N 1
ATOM 689 C CA . ASP A 1 81 ? -0.390 -27.526 -20.582 1.00 87.56 81 ASP A CA 1
ATOM 690 C C . ASP A 1 81 ? -0.140 -27.693 -19.065 1.00 87.56 81 ASP A C 1
ATOM 692 O O . ASP A 1 81 ? -0.164 -28.792 -18.528 1.00 87.56 81 ASP A O 1
ATOM 696 N N . TRP A 1 82 ? 0.179 -26.587 -18.377 1.00 84.38 82 TRP A N 1
ATOM 697 C CA . TRP A 1 82 ? 0.479 -26.518 -16.938 1.00 84.38 82 TRP A CA 1
ATOM 698 C C . TRP A 1 82 ? 1.534 -27.532 -16.447 1.00 84.38 82 TRP A C 1
ATOM 700 O O . TRP A 1 82 ? 1.207 -28.465 -15.714 1.00 84.38 82 TRP A O 1
ATOM 710 N N . PRO A 1 83 ? 2.820 -27.342 -16.809 1.00 86.31 83 PRO A N 1
ATOM 711 C CA . PRO A 1 83 ? 3.899 -28.216 -16.344 1.00 86.31 83 PRO A CA 1
ATOM 712 C C . PRO A 1 83 ? 4.069 -28.142 -14.818 1.00 86.31 83 PRO A C 1
ATOM 714 O O . PRO A 1 83 ? 3.698 -27.151 -14.191 1.00 86.31 83 PRO A O 1
ATOM 717 N N . GLU A 1 84 ? 4.661 -29.175 -14.214 1.00 87.38 84 GLU A N 1
ATOM 718 C CA . GLU A 1 84 ? 4.931 -29.201 -12.773 1.00 87.38 84 GLU A CA 1
ATOM 719 C C . GLU A 1 84 ? 5.951 -28.114 -12.382 1.00 87.38 84 GLU A C 1
ATOM 721 O O . GLU A 1 84 ? 7.035 -28.031 -12.959 1.00 87.38 84 GLU A O 1
ATOM 726 N N . ALA A 1 85 ? 5.588 -27.280 -11.400 1.00 83.88 85 ALA A N 1
ATOM 727 C CA . ALA A 1 85 ? 6.395 -26.180 -10.858 1.00 83.88 85 ALA A CA 1
ATOM 728 C C . ALA A 1 85 ? 7.038 -25.247 -11.920 1.00 83.88 85 ALA A C 1
ATOM 730 O O . ALA A 1 85 ? 8.265 -25.098 -11.958 1.00 83.88 85 ALA A O 1
ATOM 731 N N . PRO A 1 86 ? 6.245 -24.571 -12.777 1.00 82.69 86 PRO A N 1
ATOM 732 C CA . PRO A 1 86 ? 6.796 -23.627 -13.736 1.00 82.69 86 PRO A CA 1
ATOM 733 C C . PRO A 1 86 ? 7.285 -22.360 -13.034 1.00 82.69 86 PRO A C 1
ATOM 735 O O . PRO A 1 86 ? 6.606 -21.824 -12.158 1.00 82.69 86 PRO A O 1
ATOM 738 N N . ARG A 1 87 ? 8.418 -21.819 -13.494 1.00 79.25 87 ARG A N 1
ATOM 739 C CA . ARG A 1 87 ? 8.847 -20.466 -13.118 1.00 79.25 87 ARG A CA 1
ATOM 740 C C . ARG A 1 87 ? 7.824 -19.459 -13.628 1.00 79.25 87 ARG A C 1
ATOM 742 O O . ARG A 1 87 ? 7.627 -19.328 -14.840 1.00 79.25 87 ARG A O 1
ATOM 749 N N . LEU A 1 88 ? 7.179 -18.772 -12.700 1.00 71.62 88 LEU A N 1
ATOM 750 C CA . LEU A 1 88 ? 6.103 -17.825 -12.943 1.00 71.62 88 LEU A CA 1
ATOM 751 C C . LEU A 1 88 ? 6.405 -16.554 -12.162 1.00 71.62 88 LEU A C 1
ATOM 753 O O . LEU A 1 88 ? 6.694 -16.636 -10.972 1.00 71.62 88 LEU A O 1
ATOM 757 N N . LEU A 1 89 ? 6.282 -15.394 -12.814 1.00 66.31 89 LEU A N 1
ATOM 758 C CA . LEU A 1 89 ? 6.362 -14.086 -12.151 1.00 66.31 89 LEU A CA 1
ATOM 759 C C . LEU A 1 89 ? 7.737 -13.788 -11.510 1.00 66.31 89 LEU A C 1
ATOM 761 O O . LEU A 1 89 ? 7.858 -12.876 -10.694 1.00 66.31 89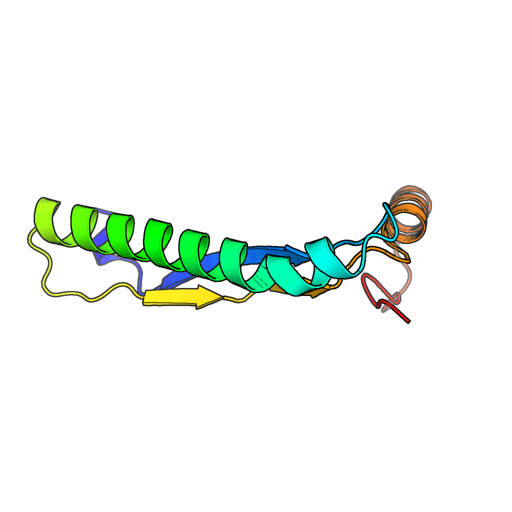 LEU A O 1
ATOM 765 N N . GLU A 1 90 ? 8.773 -14.541 -11.889 1.00 68.12 90 GLU A N 1
ATOM 766 C CA . GLU A 1 90 ? 10.172 -14.283 -11.544 1.00 68.12 90 GLU A CA 1
ATOM 767 C C . GLU A 1 90 ? 10.734 -13.233 -12.522 1.00 68.12 90 GLU A C 1
ATOM 769 O O . GLU A 1 90 ? 10.988 -13.546 -13.686 1.00 68.12 90 GLU A O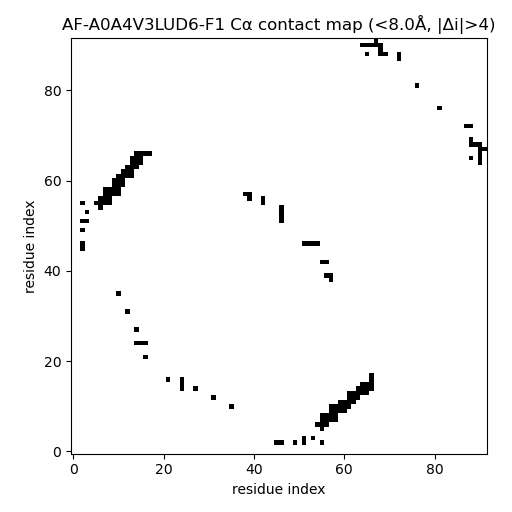 1
ATOM 774 N N . ASP A 1 91 ? 10.921 -11.987 -12.073 1.00 58.88 91 ASP A N 1
ATOM 775 C CA . ASP A 1 91 ? 11.706 -10.990 -12.823 1.00 58.88 91 ASP A CA 1
ATOM 776 C C . ASP A 1 91 ? 13.206 -11.302 -12.609 1.00 58.88 91 ASP A C 1
ATOM 778 O O . ASP A 1 91 ? 13.659 -11.366 -11.463 1.00 58.88 91 ASP A O 1
ATOM 782 N N . ILE A 1 92 ? 13.954 -11.547 -13.699 1.00 55.31 92 ILE A N 1
ATOM 783 C CA . ILE A 1 92 ? 15.412 -11.820 -13.719 1.00 55.31 92 ILE A CA 1
ATOM 784 C C . ILE A 1 92 ? 16.161 -10.583 -14.207 1.00 55.31 92 ILE A C 1
ATOM 786 O O . ILE A 1 92 ? 15.733 -10.033 -15.249 1.00 55.31 92 ILE A O 1
#

Radius of gyration: 18.28 Å; Cα contacts (8 Å, |Δi|>4): 78; chains: 1; bounding box: 36×39×44 Å

pLDDT: mean 90.11, std 9.11, range [55.31, 98.31]